Protein AF-A0A7X5FQS2-F1 (afdb_monomer)

Solvent-accessible surface area (backbone atoms only — not comparable to full-atom values): 8543 Å² total; per-residue (Å²): 135,86,78,63,63,68,59,55,51,50,51,51,49,52,53,50,52,52,52,52,50,55,52,51,53,53,51,51,53,52,53,53,53,52,49,53,50,52,53,53,50,50,54,50,50,51,44,50,51,50,37,51,54,52,45,56,50,53,73,75,34,93,59,81,86,65,52,82,66,40,58,34,30,65,39,45,39,86,88,81,70,45,71,44,81,40,65,55,80,90,34,56,66,48,25,31,20,38,90,86,56,37,64,42,93,50,78,86,79,53,88,74,68,39,28,42,49,48,28,32,39,47,88,85,40,90,36,70,92,44,99,73,50,51,67,47,65,49,63,45,77,55,78,86,82,128

Structure (mmCIF, N/CA/C/O backbone):
data_AF-A0A7X5FQS2-F1
#
_entry.id   AF-A0A7X5FQS2-F1
#
loop_
_atom_site.group_PDB
_atom_site.id
_atom_site.type_symbol
_atom_site.label_atom_id
_atom_site.label_alt_id
_atom_site.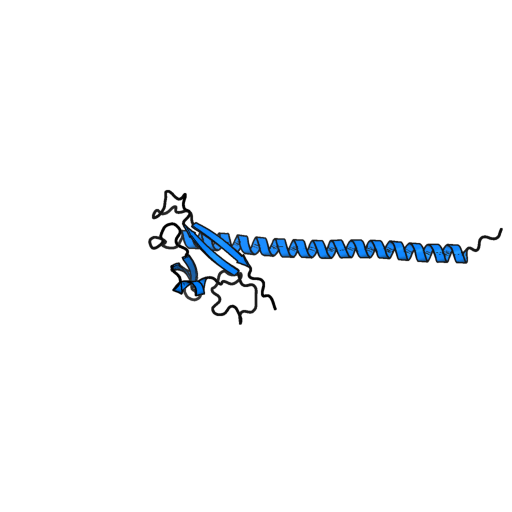label_comp_id
_atom_site.label_asym_id
_atom_site.label_entity_id
_atom_site.label_seq_id
_atom_site.pdbx_PDB_ins_code
_atom_site.Cartn_x
_atom_site.Cartn_y
_atom_site.Cartn_z
_atom_site.occupancy
_atom_site.B_iso_or_equiv
_atom_site.auth_seq_id
_atom_site.auth_comp_id
_atom_site.auth_asym_id
_atom_site.auth_atom_id
_atom_site.pdbx_PDB_model_num
ATOM 1 N N . MET A 1 1 ? 52.230 -1.856 -59.467 1.00 50.69 1 MET A N 1
ATOM 2 C CA . MET A 1 1 ? 50.942 -2.372 -58.957 1.00 50.69 1 MET A CA 1
ATOM 3 C C . MET A 1 1 ? 50.019 -1.169 -58.779 1.00 50.69 1 MET A C 1
ATOM 5 O O . MET A 1 1 ? 50.326 -0.322 -57.953 1.00 50.69 1 MET A O 1
ATOM 9 N N . ARG A 1 2 ? 49.007 -0.975 -59.640 1.00 53.44 2 ARG A N 1
ATOM 10 C CA . ARG A 1 2 ? 48.068 0.156 -59.504 1.00 53.44 2 ARG A CA 1
ATOM 11 C C . ARG A 1 2 ? 47.049 -0.212 -58.431 1.00 53.44 2 ARG A C 1
ATOM 13 O O . ARG A 1 2 ? 46.257 -1.125 -58.638 1.00 53.44 2 ARG A O 1
ATOM 20 N N . VAL A 1 3 ? 47.117 0.462 -57.291 1.00 57.59 3 VAL A N 1
ATOM 21 C CA . VAL A 1 3 ? 46.147 0.309 -56.206 1.00 57.59 3 VAL A CA 1
ATOM 22 C C . VAL A 1 3 ? 44.799 0.850 -56.694 1.00 57.59 3 VAL A C 1
ATOM 24 O O . VAL A 1 3 ? 44.721 1.972 -57.197 1.00 57.59 3 VAL A O 1
ATOM 27 N N . ASN A 1 4 ? 43.751 0.026 -56.641 1.00 61.72 4 ASN A N 1
ATOM 28 C CA . ASN A 1 4 ? 42.414 0.396 -57.102 1.00 61.72 4 ASN A CA 1
ATOM 29 C C . ASN A 1 4 ? 41.720 1.236 -56.020 1.00 61.72 4 ASN A C 1
ATOM 31 O O . ASN A 1 4 ? 40.964 0.720 -55.200 1.00 61.72 4 ASN A O 1
ATOM 35 N N . THR A 1 5 ? 41.985 2.541 -56.032 1.00 62.34 5 THR A N 1
ATOM 36 C CA . THR A 1 5 ? 41.508 3.527 -55.044 1.00 62.34 5 THR A CA 1
ATOM 37 C C . THR A 1 5 ? 39.986 3.555 -54.868 1.00 62.34 5 THR A C 1
ATOM 39 O O . THR A 1 5 ? 39.489 3.914 -53.802 1.00 62.34 5 THR A O 1
ATOM 42 N N . LYS A 1 6 ? 39.218 3.124 -55.880 1.00 63.34 6 LYS A N 1
ATOM 43 C CA . LYS A 1 6 ? 37.754 2.988 -55.787 1.00 63.34 6 LYS A CA 1
ATOM 44 C C . LYS A 1 6 ? 37.326 1.839 -54.869 1.00 63.34 6 LYS A C 1
ATOM 46 O O . LYS A 1 6 ? 36.341 1.978 -54.151 1.00 63.34 6 LYS A O 1
ATOM 51 N N . ALA A 1 7 ? 38.062 0.726 -54.877 1.00 65.94 7 ALA A N 1
ATOM 52 C CA . ALA A 1 7 ? 37.786 -0.416 -54.009 1.00 65.94 7 ALA A CA 1
ATOM 53 C C . ALA A 1 7 ? 38.140 -0.099 -52.547 1.00 65.94 7 ALA A C 1
ATOM 5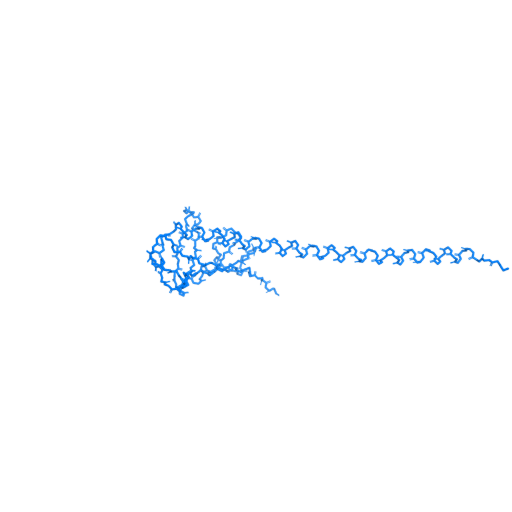5 O O . ALA A 1 7 ? 37.367 -0.417 -51.651 1.00 65.94 7 ALA A O 1
ATOM 56 N N . GLU A 1 8 ? 39.250 0.605 -52.309 1.00 65.69 8 GLU A N 1
ATOM 57 C CA . GLU A 1 8 ? 39.637 1.064 -50.966 1.00 65.69 8 GLU A CA 1
ATOM 58 C C . GLU A 1 8 ? 38.643 2.085 -50.396 1.00 65.69 8 GLU A C 1
ATOM 60 O O . GLU A 1 8 ? 38.259 1.991 -49.231 1.00 65.69 8 GLU A O 1
ATOM 65 N N . SER A 1 9 ? 38.148 3.009 -51.228 1.00 72.31 9 SER A N 1
ATOM 66 C CA . SER A 1 9 ? 37.105 3.962 -50.830 1.00 72.31 9 SER A CA 1
ATOM 67 C C . SER A 1 9 ? 35.779 3.266 -50.494 1.00 72.31 9 SER A C 1
ATOM 69 O O . SER A 1 9 ? 35.149 3.611 -49.495 1.00 72.31 9 SER A O 1
ATOM 71 N N . PHE A 1 10 ? 35.382 2.242 -51.259 1.00 72.00 10 PHE A N 1
ATOM 72 C CA . PHE A 1 10 ? 34.178 1.456 -50.977 1.00 72.00 10 PHE A CA 1
ATOM 73 C C . PHE A 1 10 ? 34.297 0.653 -49.673 1.00 72.00 10 PHE A C 1
ATOM 75 O O . PHE A 1 10 ? 33.388 0.688 -48.848 1.00 72.00 10 PHE A O 1
ATOM 82 N N . VAL A 1 11 ? 35.432 -0.016 -49.445 1.00 78.06 11 VAL A N 1
ATOM 83 C CA . VAL A 1 11 ? 35.692 -0.753 -48.196 1.00 78.06 11 VAL A CA 1
ATOM 84 C C . VAL A 1 11 ? 35.687 0.193 -46.993 1.00 78.06 11 VAL A C 1
ATOM 86 O O . VAL A 1 11 ? 35.071 -0.126 -45.979 1.00 78.06 11 VAL A O 1
ATOM 89 N N . GLY A 1 12 ? 36.287 1.382 -47.113 1.00 76.19 12 GLY A N 1
ATOM 90 C CA . GLY A 1 12 ? 36.257 2.401 -46.060 1.00 76.19 12 GLY A CA 1
ATOM 91 C C . GLY A 1 12 ? 34.841 2.871 -45.713 1.00 76.19 12 GLY A C 1
ATOM 92 O O . GLY A 1 12 ? 34.508 2.994 -44.535 1.00 76.19 12 GLY A O 1
ATOM 93 N N . ILE A 1 13 ? 33.981 3.066 -46.720 1.00 79.31 13 ILE A N 1
ATOM 94 C CA . ILE A 1 13 ? 32.570 3.428 -46.511 1.00 79.31 13 ILE A CA 1
ATOM 95 C C . ILE A 1 13 ? 31.818 2.292 -45.810 1.00 79.31 13 ILE A C 1
ATOM 97 O O . ILE A 1 13 ? 31.121 2.543 -44.829 1.00 79.31 13 ILE A O 1
ATOM 101 N N . VAL A 1 14 ? 31.981 1.046 -46.266 1.00 78.88 14 VAL A N 1
ATOM 102 C CA . VAL A 1 14 ? 31.311 -0.118 -45.665 1.00 78.88 14 VAL A CA 1
ATOM 103 C C . VAL A 1 14 ? 31.723 -0.276 -44.202 1.00 78.88 14 VAL A C 1
ATOM 105 O O . VAL A 1 14 ? 30.860 -0.353 -43.331 1.00 78.88 14 VAL A O 1
ATOM 108 N N . VAL A 1 15 ? 33.024 -0.244 -43.905 1.00 82.19 15 VAL A N 1
ATOM 109 C CA . VAL A 1 15 ? 33.534 -0.347 -42.529 1.00 82.19 15 VAL A CA 1
ATOM 110 C C . VAL A 1 15 ? 33.024 0.807 -41.660 1.00 82.19 15 VAL A C 1
ATOM 112 O O . VAL A 1 15 ? 32.591 0.573 -40.533 1.00 82.19 15 VAL A O 1
ATOM 115 N N . GLY A 1 16 ? 32.995 2.035 -42.187 1.00 80.12 16 GLY A N 1
ATOM 116 C CA . GLY A 1 16 ? 32.448 3.195 -41.479 1.00 80.12 16 GLY A CA 1
ATOM 117 C C . GLY A 1 16 ? 30.968 3.035 -41.118 1.00 80.12 16 GLY A C 1
ATOM 118 O O . GLY A 1 16 ? 30.588 3.275 -39.973 1.00 80.12 16 GLY A O 1
ATOM 119 N N . VAL A 1 17 ? 30.142 2.564 -42.058 1.00 83.62 17 VAL A N 1
ATOM 120 C CA . VAL A 1 17 ? 28.711 2.293 -41.826 1.00 83.62 17 VAL A CA 1
ATOM 121 C C . VAL A 1 17 ? 28.514 1.169 -40.804 1.00 83.62 17 VAL A C 1
ATOM 123 O O . VAL A 1 17 ? 27.645 1.277 -39.934 1.00 83.62 17 VAL A O 1
ATOM 126 N N . PHE A 1 18 ? 29.341 0.121 -40.848 1.00 82.19 18 PHE A N 1
ATOM 127 C CA . PHE A 1 18 ? 29.313 -0.954 -39.853 1.00 82.19 18 PHE A CA 1
ATOM 128 C C . PHE A 1 18 ? 29.621 -0.436 -38.444 1.00 82.19 18 PHE A C 1
ATOM 130 O O . PHE A 1 18 ? 28.863 -0.716 -37.517 1.00 82.19 18 PHE A O 1
ATOM 137 N N . ILE A 1 19 ? 30.677 0.365 -38.279 1.00 84.94 19 ILE A N 1
ATOM 138 C CA . ILE A 1 19 ? 31.044 0.951 -36.980 1.00 84.94 19 ILE A CA 1
ATOM 139 C C . ILE A 1 19 ? 29.917 1.848 -36.454 1.00 84.94 19 ILE A C 1
ATOM 141 O O . ILE A 1 19 ? 29.495 1.694 -35.309 1.00 84.94 19 ILE A O 1
ATOM 145 N N . LEU A 1 20 ? 29.375 2.733 -37.297 1.00 82.88 20 LEU A N 1
ATOM 146 C CA . LEU A 1 20 ? 28.228 3.583 -36.953 1.00 82.88 20 LEU A CA 1
ATOM 147 C C . LEU A 1 20 ? 27.014 2.768 -36.488 1.00 82.88 20 LEU A C 1
ATOM 149 O O . LEU A 1 20 ? 26.360 3.144 -35.516 1.00 82.88 20 LEU A O 1
ATOM 153 N N . SER A 1 21 ? 26.742 1.630 -37.127 1.00 83.12 21 SER A N 1
ATOM 154 C CA . SER A 1 21 ? 25.626 0.754 -36.751 1.00 83.12 21 SER A CA 1
ATOM 155 C C . SER A 1 21 ? 25.811 0.156 -35.351 1.00 83.12 21 SER A C 1
ATOM 157 O O . SER A 1 21 ? 24.871 0.148 -34.558 1.00 83.12 21 SER A O 1
ATOM 159 N N . PHE A 1 22 ? 27.025 -0.283 -35.002 1.00 81.62 22 PHE A N 1
ATOM 160 C CA . PHE A 1 22 ? 27.325 -0.785 -33.655 1.00 81.62 22 PHE A CA 1
ATOM 161 C C . PHE A 1 22 ? 27.214 0.303 -32.586 1.00 81.62 22 PHE A C 1
ATOM 163 O O . PHE A 1 22 ? 26.678 0.050 -31.506 1.00 81.62 22 PHE A O 1
ATOM 170 N N . VAL A 1 23 ? 27.671 1.520 -32.892 1.00 85.69 23 VAL A N 1
ATOM 171 C CA . VAL A 1 23 ? 27.539 2.666 -31.982 1.00 85.69 23 VAL A CA 1
ATOM 172 C C . VAL A 1 23 ? 26.063 2.982 -31.729 1.00 85.69 23 VAL A C 1
ATOM 174 O O . VAL A 1 23 ? 25.662 3.137 -30.577 1.00 85.69 23 VAL A O 1
ATOM 177 N N . MET A 1 24 ? 25.233 2.997 -32.777 1.00 82.06 24 MET A N 1
ATOM 178 C CA . MET A 1 24 ? 23.790 3.225 -32.646 1.00 82.06 24 MET A CA 1
ATOM 179 C C . MET A 1 24 ? 23.100 2.142 -31.809 1.00 82.06 24 MET A C 1
ATOM 181 O O . MET A 1 24 ? 22.303 2.474 -30.934 1.00 82.06 24 MET A O 1
ATOM 185 N N . LEU A 1 25 ? 23.441 0.862 -32.005 1.00 86.00 25 LEU A N 1
ATOM 186 C CA . LEU A 1 25 ? 22.919 -0.232 -31.174 1.00 86.00 25 LEU A CA 1
ATOM 187 C C . LEU A 1 25 ? 23.308 -0.075 -29.697 1.00 86.00 25 LEU A C 1
ATOM 189 O O . LEU A 1 25 ? 22.478 -0.288 -28.814 1.00 86.00 25 LEU A O 1
ATOM 193 N N . GLY A 1 26 ? 24.548 0.340 -29.422 1.00 79.88 26 GLY A N 1
ATOM 194 C CA . GLY A 1 26 ? 25.008 0.627 -28.063 1.00 79.88 26 GLY A CA 1
ATOM 195 C C . GLY A 1 26 ? 24.203 1.744 -27.396 1.00 79.88 26 GLY A C 1
ATOM 196 O O . GLY A 1 26 ? 23.744 1.579 -26.266 1.00 79.88 26 GLY A O 1
ATOM 197 N N . ILE A 1 27 ? 23.970 2.849 -28.111 1.00 83.25 27 ILE A N 1
ATOM 198 C CA . ILE A 1 27 ? 23.176 3.983 -27.615 1.00 83.25 27 ILE A CA 1
ATOM 199 C C . ILE A 1 27 ? 21.729 3.558 -27.334 1.00 83.25 27 ILE A C 1
ATOM 201 O O . ILE A 1 27 ? 21.200 3.877 -26.271 1.00 83.25 27 ILE A O 1
ATOM 205 N N . ILE A 1 28 ? 21.101 2.804 -28.243 1.00 82.06 28 ILE A N 1
ATOM 206 C CA . ILE A 1 28 ? 19.721 2.320 -28.072 1.00 82.06 28 ILE A CA 1
ATOM 207 C C . ILE A 1 28 ? 19.594 1.467 -26.804 1.00 82.06 28 ILE A C 1
ATOM 209 O O . ILE A 1 28 ? 18.689 1.694 -26.002 1.00 82.06 28 ILE A O 1
ATOM 213 N N . ASN A 1 29 ? 20.523 0.538 -26.575 1.00 77.62 29 ASN A N 1
ATOM 214 C CA . ASN A 1 29 ? 20.496 -0.314 -25.385 1.00 77.62 29 ASN A CA 1
ATOM 215 C C . ASN A 1 29 ? 20.650 0.488 -24.084 1.00 77.62 29 ASN A C 1
ATOM 217 O O . ASN A 1 29 ? 19.958 0.207 -23.106 1.00 77.62 29 ASN A O 1
ATOM 221 N N . ILE A 1 30 ? 21.517 1.509 -24.073 1.00 78.12 30 ILE A N 1
ATOM 222 C CA . ILE A 1 30 ? 21.677 2.408 -22.920 1.00 78.12 30 ILE A CA 1
ATOM 223 C C . ILE A 1 30 ? 20.380 3.181 -22.652 1.00 78.12 30 ILE A C 1
ATOM 225 O O . ILE A 1 30 ? 19.963 3.291 -21.499 1.00 78.12 30 ILE A O 1
ATOM 229 N N . LEU A 1 31 ? 19.719 3.689 -23.696 1.00 72.88 31 LEU A N 1
ATOM 230 C CA . LEU A 1 31 ? 18.466 4.439 -23.562 1.00 72.88 31 LEU A CA 1
ATOM 231 C C . LEU A 1 31 ? 17.323 3.573 -23.018 1.00 72.88 31 LEU A C 1
ATOM 233 O O . LEU A 1 31 ? 16.597 4.017 -22.127 1.00 72.88 31 LEU A O 1
ATOM 237 N N . ILE A 1 32 ? 17.186 2.335 -23.504 1.00 75.31 32 ILE A N 1
ATOM 238 C CA . ILE A 1 32 ? 16.182 1.382 -23.000 1.00 75.31 32 ILE A CA 1
ATOM 239 C C . ILE A 1 32 ? 16.440 1.091 -21.521 1.00 75.31 32 ILE A C 1
ATOM 241 O O . ILE A 1 32 ? 15.554 1.279 -20.691 1.00 75.31 32 ILE A O 1
ATOM 245 N N . PHE A 1 33 ? 17.676 0.725 -21.172 1.00 74.75 33 PHE A N 1
ATOM 246 C CA . PHE A 1 33 ? 18.044 0.435 -19.788 1.00 74.75 33 PHE A CA 1
ATOM 247 C C . PHE A 1 33 ? 17.824 1.637 -18.857 1.00 74.75 33 PHE A C 1
ATOM 249 O O . PHE A 1 33 ? 17.312 1.485 -17.748 1.00 74.75 33 PHE A O 1
ATOM 256 N N . SER A 1 34 ? 18.164 2.846 -19.313 1.00 74.88 34 SER A N 1
ATOM 257 C CA . SER A 1 34 ? 17.915 4.076 -18.561 1.00 74.88 34 SER A CA 1
ATOM 258 C C . SER A 1 34 ? 16.424 4.300 -18.322 1.00 74.88 34 SER A C 1
ATOM 260 O O . SER A 1 34 ? 16.036 4.684 -17.222 1.00 74.88 34 SER A O 1
ATOM 262 N N . THR A 1 35 ? 15.588 4.047 -19.329 1.00 75.88 35 THR A N 1
ATOM 263 C CA . THR A 1 35 ? 14.133 4.205 -19.219 1.00 75.88 35 THR A CA 1
ATOM 264 C C . THR A 1 35 ? 13.561 3.217 -18.202 1.00 75.88 35 THR A C 1
ATOM 266 O O . THR A 1 35 ? 12.825 3.626 -17.305 1.00 75.88 35 THR A O 1
ATOM 269 N N . ASP A 1 36 ? 13.976 1.948 -18.260 1.00 78.44 36 ASP A N 1
ATOM 270 C CA . ASP A 1 36 ? 13.563 0.917 -17.300 1.00 78.44 36 ASP A CA 1
ATOM 271 C C . ASP A 1 36 ? 13.959 1.270 -15.861 1.00 78.44 36 ASP A C 1
ATOM 273 O O . ASP A 1 36 ? 13.181 1.068 -14.924 1.00 78.44 36 ASP A O 1
ATOM 277 N N . LEU A 1 37 ? 15.165 1.816 -15.668 1.00 76.62 37 LEU A N 1
ATOM 278 C CA . LEU A 1 37 ? 15.615 2.290 -14.361 1.00 76.62 37 LEU A CA 1
ATOM 279 C C . LEU A 1 37 ? 14.773 3.462 -13.860 1.00 76.62 37 LEU A C 1
ATOM 281 O O . LEU A 1 37 ? 14.374 3.458 -12.696 1.00 76.62 37 LEU A O 1
ATOM 285 N N . THR A 1 38 ? 14.475 4.442 -14.716 1.00 79.81 38 THR A N 1
ATOM 286 C CA . THR A 1 38 ? 13.627 5.583 -14.350 1.00 79.81 38 THR A CA 1
ATOM 287 C C . THR A 1 38 ? 12.223 5.131 -13.958 1.00 79.81 38 THR A C 1
ATOM 289 O O . THR A 1 38 ? 11.704 5.587 -12.939 1.00 79.81 38 THR A O 1
ATOM 292 N N . VAL A 1 39 ? 11.621 4.203 -14.708 1.00 80.81 39 VAL A N 1
ATOM 293 C CA . VAL A 1 39 ? 10.293 3.654 -14.391 1.00 80.81 39 VAL A CA 1
ATOM 294 C C . VAL A 1 39 ? 10.315 2.928 -13.045 1.00 80.81 39 VAL A C 1
ATOM 296 O O . VAL A 1 39 ? 9.523 3.260 -12.164 1.00 80.81 39 VAL A O 1
ATOM 299 N N . LYS A 1 40 ? 11.271 2.014 -12.828 1.00 79.94 40 LYS A N 1
ATOM 300 C CA . LYS A 1 40 ? 11.414 1.291 -11.549 1.00 79.94 40 LYS A CA 1
ATOM 301 C C . LYS A 1 40 ? 11.659 2.230 -10.370 1.00 79.94 40 LYS A C 1
ATOM 303 O O . LYS A 1 40 ? 11.110 2.020 -9.290 1.00 79.94 40 LYS A O 1
ATOM 308 N N . TYR A 1 41 ? 12.483 3.257 -10.561 1.00 79.31 41 TYR A N 1
ATOM 309 C CA . TYR A 1 41 ? 12.753 4.266 -9.542 1.00 79.31 41 TYR A CA 1
ATOM 310 C C . TYR A 1 41 ? 11.485 5.046 -9.176 1.00 79.31 41 TYR A C 1
ATOM 312 O O . TYR A 1 41 ? 11.170 5.183 -7.993 1.00 79.31 41 TYR A O 1
ATOM 320 N N . ASN A 1 42 ? 10.722 5.494 -10.175 1.00 83.06 42 ASN A N 1
ATOM 321 C CA . ASN A 1 42 ? 9.464 6.203 -9.953 1.00 83.06 42 ASN A CA 1
ATOM 322 C C . ASN A 1 42 ? 8.423 5.323 -9.250 1.00 83.06 42 ASN A C 1
ATOM 324 O O . ASN A 1 42 ? 7.795 5.783 -8.297 1.00 83.06 42 ASN A O 1
ATOM 328 N N . ASP A 1 43 ? 8.275 4.060 -9.654 1.00 83.69 43 ASP A N 1
ATOM 329 C CA . ASP A 1 43 ? 7.348 3.114 -9.019 1.00 83.69 43 ASP A CA 1
ATOM 330 C C . ASP A 1 43 ? 7.714 2.834 -7.553 1.00 83.69 43 ASP A C 1
ATOM 332 O O . ASP A 1 43 ? 6.845 2.827 -6.670 1.00 83.69 43 ASP A O 1
ATOM 336 N N . ASN A 1 44 ? 9.008 2.663 -7.268 1.00 84.38 44 ASN A N 1
ATOM 337 C CA . ASN A 1 44 ? 9.495 2.495 -5.902 1.00 84.38 44 ASN A CA 1
ATOM 338 C C . ASN A 1 44 ? 9.232 3.746 -5.060 1.00 84.38 44 ASN A C 1
ATOM 340 O O . ASN A 1 44 ? 8.695 3.631 -3.958 1.00 84.38 44 ASN A O 1
ATOM 344 N N . ASN A 1 45 ? 9.545 4.935 -5.578 1.00 86.25 45 ASN A N 1
ATOM 345 C CA . ASN A 1 45 ? 9.298 6.187 -4.866 1.00 86.25 45 ASN A CA 1
ATOM 346 C C . ASN A 1 45 ? 7.813 6.400 -4.577 1.00 86.25 45 ASN A C 1
ATOM 348 O O . ASN A 1 45 ? 7.463 6.727 -3.446 1.00 86.25 45 ASN A O 1
ATOM 352 N N . ARG A 1 46 ? 6.934 6.155 -5.555 1.00 86.12 46 ARG A N 1
ATOM 353 C CA . ARG A 1 46 ? 5.476 6.227 -5.363 1.00 86.12 46 ARG A CA 1
ATOM 354 C C . ARG A 1 46 ? 5.018 5.309 -4.232 1.00 86.12 46 ARG A C 1
ATOM 356 O O . ARG A 1 46 ? 4.314 5.747 -3.327 1.00 86.12 46 ARG A O 1
ATOM 363 N N . THR A 1 47 ? 5.481 4.060 -4.238 1.00 88.25 47 THR A N 1
ATOM 364 C CA . THR A 1 47 ? 5.144 3.078 -3.197 1.00 88.25 47 THR A CA 1
ATOM 365 C C . THR A 1 47 ? 5.636 3.519 -1.813 1.00 88.25 47 THR A C 1
ATOM 367 O O . THR A 1 47 ? 4.907 3.385 -0.830 1.00 88.25 47 THR A O 1
ATOM 370 N N . GLN A 1 48 ? 6.848 4.076 -1.718 1.00 86.69 48 GLN A N 1
ATOM 371 C CA . GLN A 1 48 ? 7.398 4.575 -0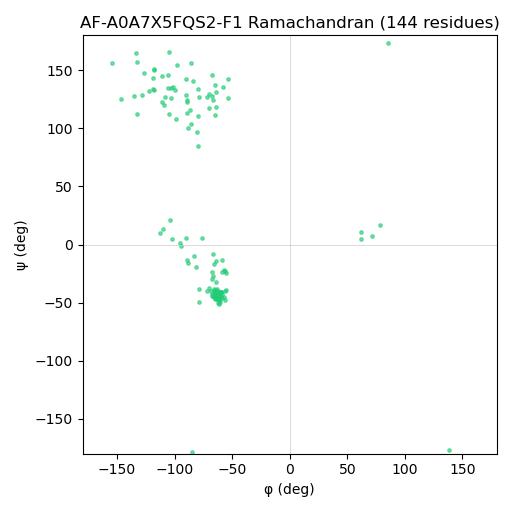.451 1.00 86.69 48 GLN A CA 1
ATOM 372 C C . GLN A 1 48 ? 6.641 5.801 0.071 1.00 86.69 48 GLN A C 1
ATOM 374 O O . GLN A 1 48 ? 6.319 5.855 1.257 1.00 86.69 48 GLN A O 1
ATOM 379 N N . VAL A 1 49 ? 6.298 6.750 -0.804 1.00 87.44 49 VAL A N 1
ATOM 380 C CA . VAL A 1 49 ? 5.506 7.935 -0.440 1.00 87.44 49 VAL A CA 1
ATOM 381 C C . VAL A 1 49 ? 4.125 7.526 0.067 1.00 87.44 49 VAL A C 1
ATOM 383 O O . VAL A 1 49 ? 3.707 7.983 1.129 1.00 87.44 49 VAL A O 1
ATOM 386 N N . LEU A 1 50 ? 3.440 6.613 -0.631 1.00 87.94 50 LEU A N 1
ATOM 387 C CA . LEU A 1 50 ? 2.157 6.066 -0.176 1.00 87.94 50 LEU A CA 1
ATOM 388 C C . LEU A 1 50 ? 2.284 5.427 1.207 1.00 87.94 50 LEU A C 1
ATOM 390 O O . LEU A 1 50 ? 1.475 5.694 2.094 1.00 87.94 50 LEU A O 1
ATOM 394 N N . LYS A 1 51 ? 3.334 4.626 1.410 1.00 88.19 51 LYS A N 1
ATOM 395 C CA . LYS A 1 51 ? 3.588 3.941 2.679 1.00 88.19 51 LYS A CA 1
ATOM 396 C C . LYS A 1 51 ? 3.782 4.936 3.819 1.00 88.19 51 LYS A C 1
ATOM 398 O O . LYS A 1 51 ? 3.226 4.740 4.898 1.00 88.19 51 LYS A O 1
ATOM 403 N N . GLN A 1 52 ? 4.543 6.001 3.580 1.00 85.12 52 GLN A N 1
ATOM 404 C CA . GLN A 1 52 ? 4.782 7.046 4.568 1.00 85.12 52 GLN A CA 1
ATOM 405 C C . GLN A 1 52 ? 3.509 7.843 4.873 1.00 85.12 52 GLN A C 1
ATOM 407 O O . GLN A 1 52 ? 3.197 8.059 6.041 1.00 85.12 52 GLN A O 1
ATOM 412 N N . ASN A 1 53 ? 2.740 8.221 3.849 1.00 85.50 53 ASN A N 1
ATOM 413 C CA . ASN A 1 53 ? 1.488 8.960 4.019 1.00 85.50 53 ASN A CA 1
ATOM 414 C C . ASN A 1 53 ? 0.462 8.166 4.827 1.00 85.50 53 ASN A C 1
ATOM 416 O O . ASN A 1 53 ? -0.131 8.704 5.757 1.00 85.50 53 ASN A O 1
ATOM 420 N N . ILE A 1 54 ? 0.292 6.883 4.511 1.00 86.06 54 ILE A N 1
ATOM 421 C CA . ILE A 1 54 ? -0.627 6.002 5.230 1.00 86.06 54 ILE A CA 1
ATOM 422 C C . ILE A 1 54 ? -0.150 5.772 6.666 1.00 86.06 54 ILE A C 1
ATOM 424 O O . ILE A 1 54 ? -0.944 5.887 7.593 1.00 86.06 54 ILE A O 1
ATOM 428 N N . SER A 1 55 ? 1.144 5.523 6.886 1.00 83.56 55 SER A N 1
ATOM 429 C CA . SER A 1 55 ? 1.685 5.386 8.246 1.00 83.56 55 SER A CA 1
ATOM 430 C C . SER A 1 55 ? 1.453 6.654 9.080 1.00 83.56 55 SER A C 1
ATOM 432 O O . SER A 1 55 ? 1.020 6.564 10.227 1.00 83.56 55 SER A O 1
ATOM 434 N N . ASN A 1 56 ? 1.656 7.836 8.493 1.00 81.81 56 ASN A N 1
ATOM 435 C CA . ASN A 1 56 ? 1.373 9.111 9.151 1.00 81.81 56 ASN A CA 1
ATOM 436 C C . ASN A 1 56 ? -0.125 9.310 9.419 1.00 81.81 56 ASN A C 1
ATOM 438 O O . ASN A 1 56 ? -0.486 9.835 10.467 1.00 81.81 56 ASN A O 1
ATOM 442 N N . ALA A 1 57 ? -0.997 8.899 8.498 1.00 81.50 57 ALA A N 1
ATOM 443 C CA . ALA A 1 57 ? -2.441 8.977 8.684 1.00 81.50 57 ALA A CA 1
ATOM 444 C C . ALA A 1 57 ? -2.904 8.119 9.869 1.00 81.50 57 ALA A C 1
ATOM 446 O O . ALA A 1 57 ? -3.631 8.609 10.731 1.00 81.50 57 ALA A O 1
ATOM 447 N N . VAL A 1 58 ? -2.418 6.878 9.963 1.00 83.19 58 VAL A N 1
ATOM 448 C CA . VAL A 1 58 ? -2.785 5.970 11.061 1.00 83.19 58 VAL A CA 1
ATOM 449 C C . VAL A 1 58 ? -2.327 6.502 12.412 1.00 83.19 58 VAL A C 1
ATOM 451 O O . VAL A 1 58 ? -3.083 6.412 13.368 1.00 83.19 58 VAL A O 1
ATOM 454 N N . LYS A 1 59 ? -1.144 7.123 12.499 1.00 78.06 59 LYS A N 1
ATOM 455 C CA . LYS A 1 59 ? -0.670 7.752 13.747 1.00 78.06 59 LYS A CA 1
ATOM 456 C C . LYS A 1 59 ? -1.591 8.853 14.279 1.00 78.06 59 LYS A C 1
ATOM 458 O O . LYS A 1 59 ? -1.535 9.161 15.459 1.00 78.06 59 LYS A O 1
ATOM 463 N N . ASN A 1 60 ? -2.396 9.462 13.410 1.00 77.19 60 ASN A N 1
ATOM 464 C CA . ASN A 1 60 ? -3.353 10.505 13.778 1.00 77.19 60 ASN A CA 1
ATOM 465 C C . ASN A 1 60 ? -4.794 9.980 13.868 1.00 77.19 60 ASN A C 1
ATOM 467 O O . ASN A 1 60 ? -5.721 10.769 14.027 1.00 77.19 60 ASN A O 1
ATOM 471 N N . THR A 1 61 ? -4.994 8.672 13.706 1.00 78.44 61 THR A N 1
ATOM 472 C CA . THR A 1 61 ? -6.306 8.028 13.780 1.00 78.44 61 THR A CA 1
ATOM 473 C C . THR A 1 61 ? -6.403 7.262 15.092 1.00 78.44 61 THR A C 1
ATOM 475 O O . THR A 1 61 ? -5.408 6.718 15.564 1.00 78.44 61 THR A O 1
ATOM 478 N N . ASP A 1 62 ? -7.595 7.200 15.680 1.00 75.62 62 ASP A N 1
ATOM 479 C CA . ASP A 1 62 ? -7.824 6.363 16.855 1.00 75.62 62 ASP A CA 1
ATOM 480 C C . ASP A 1 62 ? -7.629 4.883 16.497 1.00 75.62 62 ASP A C 1
ATOM 482 O O . ASP A 1 62 ? -8.317 4.324 15.640 1.00 75.62 62 ASP A O 1
ATOM 486 N N . THR A 1 63 ? -6.657 4.257 17.150 1.00 77.25 63 THR A N 1
ATOM 487 C CA . THR A 1 63 ? -6.264 2.862 16.950 1.00 77.25 63 THR A CA 1
ATOM 488 C C . THR A 1 63 ? -6.563 1.983 18.155 1.00 77.25 63 THR A C 1
ATOM 490 O O . THR A 1 63 ? -6.130 0.834 18.187 1.00 77.25 63 THR A O 1
ATOM 493 N N . SER A 1 64 ? -7.300 2.494 19.144 1.00 76.06 64 SER A N 1
ATOM 494 C CA . SER A 1 64 ? -7.664 1.766 20.369 1.00 76.06 64 SER A CA 1
ATOM 495 C C . SER A 1 64 ? -8.407 0.450 20.108 1.00 76.06 64 SER A C 1
ATOM 497 O O . SER A 1 64 ? -8.415 -0.444 20.951 1.00 76.06 64 SER A O 1
ATOM 499 N N . LEU A 1 65 ? -9.021 0.325 18.929 1.00 77.44 65 LEU A N 1
ATOM 500 C CA . LEU A 1 65 ? -9.762 -0.854 18.490 1.00 77.44 65 LEU A CA 1
ATOM 501 C C . LEU A 1 65 ? -8.877 -1.965 17.898 1.00 77.44 65 LEU A C 1
ATOM 503 O O . LEU A 1 65 ? -9.397 -3.047 17.638 1.00 77.44 65 LEU A O 1
ATOM 507 N N . LEU A 1 66 ? -7.586 -1.711 17.653 1.00 81.62 66 LEU A N 1
ATOM 508 C CA . LEU A 1 66 ? -6.680 -2.669 17.016 1.00 81.62 66 LEU A CA 1
ATOM 509 C C . LEU A 1 66 ? -6.096 -3.664 18.016 1.00 81.62 66 LEU A C 1
ATOM 511 O O . LEU A 1 66 ? -5.698 -3.297 19.120 1.00 81.62 66 LEU A O 1
ATOM 515 N N . GLN A 1 67 ? -5.976 -4.920 17.590 1.00 78.75 67 GLN A N 1
ATOM 516 C CA . GLN A 1 67 ? -5.262 -5.969 18.313 1.00 78.75 67 GLN A CA 1
ATOM 517 C C . GLN A 1 67 ? -3.837 -6.172 17.778 1.00 78.75 67 GLN A C 1
ATOM 519 O O . GLN A 1 67 ? -3.531 -5.897 16.615 1.00 78.75 67 GLN A O 1
ATOM 524 N N . GLU A 1 68 ? -2.941 -6.686 18.623 1.00 76.88 68 GLU A N 1
ATOM 525 C CA . GLU A 1 68 ? -1.592 -7.055 18.192 1.00 76.88 68 GLU A CA 1
ATOM 526 C C . GLU A 1 68 ? -1.674 -8.084 17.048 1.00 76.88 68 GLU A C 1
ATOM 528 O O . GLU A 1 68 ? -2.459 -9.034 17.110 1.00 76.88 68 GLU A O 1
ATOM 533 N N . LYS A 1 69 ? -0.870 -7.899 15.990 1.00 78.50 69 LYS A N 1
ATOM 534 C CA . LYS A 1 69 ? -0.890 -8.706 14.748 1.00 78.50 69 LYS A CA 1
ATOM 535 C C . LYS A 1 69 ? -2.196 -8.654 13.952 1.00 78.50 69 LYS A C 1
ATOM 537 O O . LYS A 1 69 ? -2.305 -9.357 12.943 1.00 78.50 69 LYS A O 1
ATOM 542 N N . GLU A 1 70 ? -3.172 -7.846 14.355 1.00 84.06 70 GLU A N 1
ATOM 543 C CA . GLU A 1 70 ? -4.394 -7.695 13.583 1.00 84.06 70 GLU A CA 1
ATOM 544 C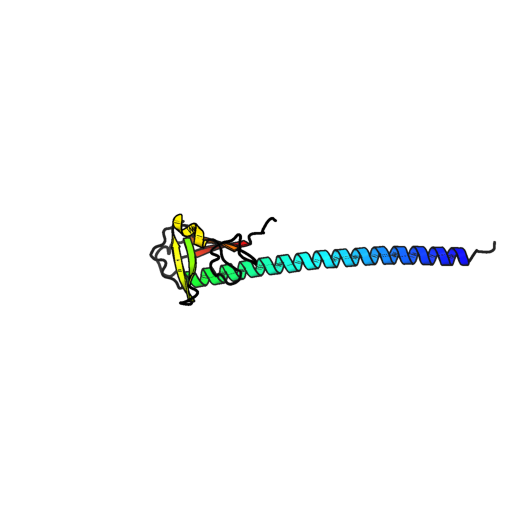 C . GLU A 1 70 ? -4.087 -6.992 12.266 1.00 84.06 70 GLU A C 1
ATOM 546 O O . GLU A 1 70 ? -3.459 -5.931 12.221 1.00 84.06 70 GLU A O 1
ATOM 551 N N . VAL A 1 71 ? -4.529 -7.614 11.175 1.00 87.94 71 VAL A N 1
ATOM 552 C CA . VAL A 1 71 ? -4.484 -6.983 9.865 1.00 87.94 71 VAL A CA 1
ATOM 553 C C . VAL A 1 71 ? -5.644 -6.010 9.762 1.00 87.94 71 VAL A C 1
ATOM 555 O O . VAL A 1 71 ? -6.806 -6.386 9.933 1.00 87.94 71 VAL A O 1
ATOM 558 N N . PHE A 1 72 ? -5.320 -4.774 9.411 1.00 89.81 72 PHE A N 1
ATOM 559 C CA . PHE A 1 72 ? -6.301 -3.728 9.190 1.00 89.81 72 PHE A CA 1
ATOM 560 C C . PHE A 1 72 ? -6.028 -2.961 7.898 1.00 89.81 72 PHE A C 1
ATOM 562 O O . PHE A 1 72 ? -4.956 -3.046 7.282 1.00 89.81 72 PHE A O 1
ATOM 569 N N . TYR A 1 73 ? -7.042 -2.213 7.483 1.00 90.06 73 TYR A N 1
ATOM 570 C CA . TYR A 1 73 ? -7.052 -1.420 6.266 1.00 90.06 73 TYR A CA 1
ATOM 571 C C . TYR A 1 73 ? -7.428 0.014 6.592 1.00 90.06 73 TYR A C 1
ATOM 573 O O . TYR A 1 73 ? -8.209 0.277 7.505 1.00 90.06 73 TYR A O 1
ATOM 581 N N . VAL A 1 74 ? -6.866 0.937 5.821 1.00 87.38 74 VAL A N 1
ATOM 582 C CA . VAL A 1 74 ? -7.104 2.366 5.982 1.00 87.38 74 VAL A CA 1
ATOM 583 C C . VAL A 1 74 ? -7.908 2.850 4.795 1.00 87.38 74 VAL A C 1
ATOM 585 O O . VAL A 1 74 ? -7.495 2.710 3.646 1.00 87.38 74 VAL A O 1
ATOM 588 N N . TYR A 1 75 ? -9.058 3.433 5.070 1.00 86.00 75 TYR A N 1
ATOM 589 C CA . TYR A 1 75 ? -9.915 4.030 4.065 1.00 86.00 75 TYR A CA 1
ATOM 590 C C . TYR A 1 75 ? -9.854 5.543 4.208 1.00 86.00 75 TYR A C 1
ATOM 592 O O . TYR A 1 75 ? -10.088 6.083 5.285 1.00 86.00 75 TYR A O 1
ATOM 600 N N . LYS A 1 76 ? -9.553 6.236 3.110 1.00 83.38 76 LYS A N 1
ATOM 601 C CA . LYS A 1 76 ? -9.685 7.686 3.051 1.00 83.38 76 LYS A CA 1
ATOM 602 C C . LYS A 1 76 ? -11.088 8.036 2.590 1.00 83.38 76 LYS A C 1
ATOM 604 O O . LYS A 1 76 ? -11.443 7.807 1.431 1.00 83.38 76 LYS A O 1
ATOM 609 N N . ASN A 1 77 ? -11.866 8.637 3.474 1.00 77.94 77 ASN A N 1
ATOM 610 C CA . ASN A 1 77 ? -13.184 9.124 3.131 1.00 77.94 77 ASN A CA 1
ATOM 611 C C . ASN A 1 77 ? -13.057 10.341 2.208 1.00 77.94 77 ASN A C 1
ATOM 613 O O . ASN A 1 77 ? -12.497 11.377 2.566 1.00 77.94 77 ASN A O 1
ATOM 617 N N . ILE A 1 78 ? -13.562 10.225 0.980 1.00 79.44 78 ILE A N 1
ATOM 618 C CA . ILE A 1 78 ? -13.411 11.283 -0.028 1.00 79.44 78 ILE A CA 1
ATOM 619 C C . ILE A 1 78 ? -14.205 12.537 0.362 1.00 79.44 78 ILE A C 1
ATOM 621 O O . ILE A 1 78 ? -13.778 13.643 0.014 1.00 79.44 78 ILE A O 1
ATOM 625 N N . ALA A 1 79 ? -15.316 12.377 1.089 1.00 81.88 79 ALA A N 1
ATOM 626 C CA . ALA A 1 79 ? -16.184 13.473 1.501 1.00 81.88 79 ALA A CA 1
ATOM 627 C C . ALA A 1 79 ? -15.612 14.239 2.701 1.00 81.88 79 ALA A C 1
ATOM 629 O O . ALA A 1 79 ? -15.514 15.462 2.642 1.00 81.88 79 ALA A O 1
ATOM 630 N N . THR A 1 80 ? -15.197 13.536 3.759 1.00 81.62 80 THR A N 1
ATOM 631 C CA . THR A 1 80 ? -14.686 14.171 4.991 1.00 81.62 80 THR A CA 1
ATOM 632 C C . THR A 1 80 ? -13.183 14.439 4.955 1.00 81.62 80 THR A C 1
ATOM 634 O O . THR A 1 80 ? -12.687 15.243 5.735 1.00 81.62 80 THR A O 1
ATOM 637 N N . LYS A 1 81 ? -12.450 13.806 4.028 1.00 78.00 81 LYS A N 1
ATOM 638 C CA . LYS A 1 81 ? -10.975 13.778 3.962 1.00 78.00 81 LYS A CA 1
ATOM 639 C C . LYS A 1 81 ? -10.305 13.136 5.178 1.00 78.00 81 LYS A C 1
ATOM 641 O O . LYS A 1 81 ? -9.081 13.197 5.285 1.00 78.00 81 LYS A O 1
ATOM 646 N N . GLU A 1 82 ? -11.082 12.486 6.035 1.00 81.81 82 GLU A N 1
ATOM 647 C CA . GLU A 1 82 ? -10.589 11.757 7.196 1.00 81.81 82 GLU A CA 1
ATOM 648 C C . GLU A 1 82 ? -10.187 10.331 6.816 1.00 81.81 82 GLU A C 1
ATOM 650 O O . GLU A 1 82 ? -10.638 9.773 5.808 1.00 81.81 82 GLU A O 1
ATOM 655 N N . TYR A 1 83 ? -9.301 9.761 7.627 1.00 83.81 83 TYR A N 1
ATOM 656 C CA . TYR A 1 83 ? -8.901 8.369 7.523 1.00 83.81 83 TYR A CA 1
ATOM 657 C C . TYR A 1 83 ? -9.662 7.548 8.554 1.00 83.81 83 TYR A C 1
ATOM 659 O O . TYR A 1 83 ? -9.739 7.909 9.724 1.00 83.81 83 TYR A O 1
ATOM 667 N N . GLU A 1 84 ? -10.210 6.433 8.100 1.00 86.31 84 GLU A N 1
ATOM 668 C CA . GLU A 1 84 ? -10.965 5.488 8.908 1.00 86.31 84 GLU A CA 1
ATOM 669 C C . GLU A 1 84 ? -10.255 4.129 8.874 1.00 86.31 84 GLU A C 1
ATOM 671 O O . GLU A 1 84 ? -9.696 3.727 7.845 1.00 86.31 84 GLU A O 1
ATOM 676 N N . ILE A 1 85 ? -10.269 3.418 10.002 1.00 87.00 85 ILE A N 1
ATOM 677 C CA . ILE A 1 85 ? -9.635 2.106 10.155 1.00 87.00 85 ILE A CA 1
ATOM 678 C C . ILE A 1 85 ? -10.697 1.012 10.114 1.00 87.00 85 ILE A C 1
ATOM 680 O O . ILE A 1 85 ? -11.733 1.092 10.769 1.00 87.00 85 ILE A O 1
ATOM 684 N N . PHE A 1 86 ? -10.404 -0.037 9.353 1.00 86.75 86 PHE A N 1
ATOM 685 C CA . PHE A 1 86 ? -11.292 -1.166 9.125 1.00 86.75 86 PHE A CA 1
ATOM 686 C C . PHE A 1 86 ? -10.568 -2.488 9.404 1.00 86.75 86 PHE A C 1
ATOM 688 O O . PHE A 1 86 ? -9.500 -2.739 8.844 1.00 86.75 86 PHE A O 1
ATOM 695 N N . THR A 1 87 ? -11.163 -3.356 10.226 1.00 86.06 87 THR A N 1
ATOM 696 C CA . THR A 1 87 ? -10.557 -4.621 10.681 1.00 86.06 87 THR A CA 1
ATOM 697 C C . THR A 1 87 ? -11.330 -5.873 10.241 1.00 86.06 87 THR A C 1
ATOM 699 O O . THR A 1 87 ? -12.544 -5.842 10.060 1.00 86.06 87 THR A O 1
ATOM 702 N N . GLY A 1 88 ? -10.649 -7.004 10.050 1.00 76.94 88 GLY A N 1
ATOM 703 C CA . GLY A 1 88 ? -11.296 -8.291 9.743 1.00 76.94 88 GLY A CA 1
ATOM 704 C C . GLY A 1 88 ? -11.619 -8.561 8.261 1.00 76.94 88 GLY A C 1
ATOM 705 O O . GLY A 1 88 ? -11.461 -7.712 7.385 1.00 76.94 88 GLY A O 1
ATOM 706 N N . ALA A 1 89 ? -12.073 -9.788 7.970 1.00 75.06 89 ALA A N 1
ATOM 707 C CA . ALA A 1 89 ? -12.181 -10.327 6.604 1.00 75.06 89 ALA A CA 1
ATOM 708 C C . ALA A 1 89 ? -13.186 -9.584 5.701 1.00 75.06 89 ALA A C 1
ATOM 710 O O . ALA A 1 89 ? -12.973 -9.447 4.499 1.00 75.06 89 ALA A O 1
ATOM 711 N N . THR A 1 90 ? -14.272 -9.044 6.261 1.00 78.50 90 THR A N 1
ATOM 712 C CA . THR A 1 90 ? -15.262 -8.259 5.497 1.00 78.50 90 THR A CA 1
ATOM 713 C C . THR A 1 90 ? -14.695 -6.945 4.962 1.00 78.50 90 THR A C 1
ATOM 715 O O . THR A 1 90 ? -15.269 -6.342 4.055 1.00 78.50 90 THR A O 1
ATOM 718 N N . ASN A 1 91 ? -13.562 -6.508 5.511 1.00 81.56 91 ASN A N 1
ATOM 719 C CA . ASN A 1 91 ? -12.905 -5.262 5.162 1.00 81.56 91 ASN A CA 1
ATOM 720 C C . ASN A 1 91 ? -11.794 -5.429 4.122 1.00 81.56 91 ASN A C 1
ATOM 722 O O . ASN A 1 91 ? -11.238 -4.427 3.679 1.00 81.56 91 ASN A O 1
ATOM 726 N N . GLU A 1 92 ? -11.552 -6.648 3.625 1.00 80.31 92 GLU A N 1
ATOM 727 C CA . GLU A 1 92 ? -10.622 -6.900 2.515 1.00 80.31 92 GLU A CA 1
ATOM 728 C C . GLU A 1 92 ? -10.950 -6.095 1.253 1.00 80.31 92 GLU A C 1
ATOM 730 O O . GLU A 1 92 ? -10.056 -5.817 0.456 1.00 80.31 92 GLU A O 1
ATOM 735 N N . ARG A 1 93 ? -12.201 -5.643 1.080 1.00 82.38 93 ARG A N 1
ATOM 736 C CA . ARG A 1 93 ? -12.549 -4.710 -0.001 1.00 82.38 93 ARG A CA 1
ATOM 737 C C . ARG A 1 93 ? -11.684 -3.446 0.043 1.00 82.38 93 ARG A C 1
ATOM 739 O O . ARG A 1 93 ? -11.200 -3.023 -0.993 1.00 82.38 93 ARG A O 1
ATOM 746 N N . TYR A 1 94 ? -11.377 -2.911 1.226 1.00 86.94 94 TYR A N 1
ATOM 747 C CA . TYR A 1 94 ? -10.586 -1.685 1.415 1.00 86.94 94 TYR A CA 1
ATOM 748 C C . TYR A 1 94 ? -9.072 -1.874 1.211 1.00 86.94 94 TYR A C 1
ATOM 750 O O . TYR A 1 94 ? -8.278 -0.953 1.421 1.00 86.94 94 TYR A O 1
ATOM 758 N N . LYS A 1 95 ? -8.651 -3.068 0.788 1.00 90.31 95 LYS A N 1
ATOM 759 C CA . LYS A 1 95 ? -7.258 -3.400 0.482 1.00 90.31 95 LYS A CA 1
ATOM 760 C C . LYS A 1 95 ? -6.711 -2.643 -0.724 1.00 90.31 95 LYS A C 1
ATOM 762 O O . LYS A 1 95 ? -5.497 -2.467 -0.806 1.00 90.31 95 LYS A O 1
ATOM 767 N N . TYR A 1 96 ? -7.559 -2.246 -1.669 1.00 91.50 96 TYR A N 1
ATOM 768 C CA . TYR A 1 96 ? -7.120 -1.685 -2.945 1.00 91.50 96 TYR A CA 1
ATOM 769 C C . TYR A 1 96 ? -7.270 -0.167 -2.975 1.00 91.50 96 TYR A C 1
ATOM 771 O O . TYR A 1 96 ? -8.353 0.362 -2.724 1.00 91.50 96 TYR A O 1
ATOM 779 N N . ILE A 1 97 ? -6.174 0.520 -3.293 1.00 90.69 97 ILE A N 1
ATOM 780 C CA . ILE A 1 97 ? -6.081 1.981 -3.337 1.00 90.69 97 ILE A CA 1
ATOM 781 C C . ILE A 1 97 ? -5.409 2.463 -4.627 1.00 90.69 97 ILE A C 1
ATOM 783 O O . ILE A 1 97 ? -4.642 1.723 -5.245 1.00 90.69 97 ILE A O 1
ATOM 787 N N . ASN A 1 98 ? -5.672 3.708 -5.018 1.00 89.62 98 ASN A N 1
ATOM 788 C CA . ASN A 1 98 ? -4.970 4.381 -6.111 1.00 89.62 98 ASN A CA 1
ATOM 789 C C . ASN A 1 98 ? -3.657 5.041 -5.648 1.00 89.62 98 ASN A C 1
ATOM 791 O O . ASN A 1 98 ? -3.273 4.978 -4.477 1.00 89.62 98 ASN A O 1
ATOM 795 N N . GLU A 1 99 ? -2.962 5.705 -6.573 1.00 86.69 99 GLU A N 1
ATOM 796 C CA . GLU A 1 99 ? -1.712 6.429 -6.299 1.00 86.69 99 GLU A CA 1
ATOM 797 C C . GLU A 1 99 ? -1.882 7.626 -5.332 1.00 86.69 99 GLU A C 1
ATOM 799 O O . GLU A 1 99 ? -0.893 8.128 -4.799 1.00 86.69 99 GLU A O 1
ATOM 804 N N . GLN A 1 100 ? -3.118 8.070 -5.075 1.00 86.19 100 GLN A N 1
ATOM 805 C CA . GLN A 1 100 ? -3.474 9.101 -4.092 1.00 86.19 100 GLN A CA 1
ATOM 806 C C . GLN A 1 100 ? -3.881 8.519 -2.722 1.00 86.19 100 GLN A C 1
ATOM 808 O O . GLN A 1 100 ? -4.162 9.281 -1.790 1.00 86.19 100 GLN A O 1
ATOM 813 N N . GLY A 1 101 ? -3.900 7.189 -2.578 1.00 83.81 101 GLY A N 1
ATOM 814 C CA . GLY A 1 101 ? -4.330 6.496 -1.362 1.00 83.81 101 GLY A CA 1
ATOM 815 C C . GLY A 1 101 ? -5.849 6.411 -1.185 1.00 83.81 101 GLY A C 1
ATOM 816 O O . GLY A 1 101 ? -6.326 6.169 -0.079 1.00 83.81 101 GLY A O 1
ATOM 817 N N . GLU A 1 102 ? -6.620 6.639 -2.246 1.00 87.19 102 GLU A N 1
ATOM 818 C CA . GLU A 1 102 ? -8.080 6.558 -2.240 1.00 87.19 102 GLU A CA 1
ATOM 819 C C . GLU A 1 102 ? -8.535 5.145 -2.595 1.00 87.19 102 GLU A C 1
ATOM 821 O O . GLU A 1 102 ? -7.939 4.485 -3.444 1.00 87.19 102 GLU A O 1
ATOM 826 N N . PHE A 1 103 ? -9.601 4.682 -1.946 1.00 88.31 103 PHE A N 1
ATOM 827 C CA . PHE A 1 103 ? -10.137 3.339 -2.141 1.00 88.31 103 PHE A CA 1
ATOM 828 C C . PHE A 1 103 ? -10.676 3.119 -3.561 1.00 88.31 103 PHE A C 1
ATOM 830 O O . PHE A 1 103 ? -11.410 3.946 -4.102 1.00 88.31 103 PHE A O 1
ATOM 837 N N . ILE A 1 104 ? -10.359 1.953 -4.123 1.00 88.19 104 ILE A N 1
ATOM 838 C CA . ILE A 1 104 ? -10.851 1.492 -5.420 1.00 88.19 104 ILE A CA 1
ATOM 839 C C . ILE A 1 104 ? -11.916 0.417 -5.200 1.00 88.19 104 ILE A C 1
ATOM 841 O O . ILE A 1 104 ? -11.608 -0.693 -4.768 1.00 88.19 104 ILE A O 1
ATOM 845 N N . ALA A 1 105 ? -13.164 0.739 -5.547 1.00 86.12 105 ALA A N 1
ATOM 846 C CA . ALA A 1 105 ? -14.303 -0.162 -5.366 1.00 86.12 105 ALA A CA 1
ATOM 847 C C . ALA A 1 105 ? -14.276 -1.395 -6.279 1.00 86.12 105 ALA A C 1
ATOM 849 O O . ALA A 1 105 ? -14.612 -2.490 -5.830 1.00 86.12 105 ALA A O 1
ATOM 850 N N . ASP A 1 106 ? -13.867 -1.224 -7.537 1.00 86.56 106 ASP A N 1
ATOM 851 C CA . ASP A 1 106 ? -13.700 -2.318 -8.493 1.00 86.56 106 ASP A CA 1
ATOM 852 C C . ASP A 1 106 ? -12.352 -2.189 -9.207 1.00 86.56 106 ASP A C 1
ATOM 854 O O . ASP A 1 106 ? -12.109 -1.271 -9.993 1.00 86.56 106 ASP A O 1
ATOM 858 N N . ILE A 1 107 ? -11.464 -3.137 -8.913 1.00 86.75 107 ILE A N 1
ATOM 859 C CA . ILE A 1 107 ? -10.123 -3.213 -9.494 1.00 86.75 107 ILE A CA 1
ATOM 860 C C . ILE A 1 107 ? -10.144 -3.535 -10.993 1.00 86.75 107 ILE A C 1
ATOM 862 O O . ILE A 1 107 ? -9.187 -3.230 -11.702 1.00 86.75 107 ILE A O 1
ATOM 866 N N . ASN A 1 108 ? -11.211 -4.159 -11.496 1.00 86.62 108 ASN A N 1
ATOM 867 C CA . ASN A 1 108 ? -11.283 -4.580 -12.892 1.00 86.62 108 ASN A CA 1
ATOM 868 C C . ASN A 1 108 ? -11.608 -3.397 -13.805 1.00 86.62 108 ASN A C 1
ATOM 870 O O . ASN A 1 108 ? -11.035 -3.289 -14.895 1.00 86.62 108 ASN A O 1
ATOM 874 N N . SER A 1 109 ? -12.483 -2.500 -13.337 1.00 86.62 109 SER A N 1
ATOM 875 C CA . SER A 1 109 ? -12.933 -1.314 -14.067 1.00 86.62 109 SER A CA 1
ATOM 876 C C . SER A 1 109 ? -12.068 -0.073 -13.842 1.00 86.62 109 SER A C 1
ATOM 878 O O . SER A 1 109 ? -12.247 0.913 -14.553 1.00 86.62 109 SER A O 1
ATOM 880 N N . TYR A 1 110 ? -11.178 -0.076 -12.846 1.00 87.00 110 TYR A N 1
ATOM 881 C CA . TYR A 1 110 ? -10.317 1.070 -12.566 1.00 87.00 110 TYR A CA 1
ATOM 882 C C . TYR A 1 110 ? -9.255 1.249 -13.658 1.00 87.00 110 TYR A C 1
ATOM 884 O O . TYR A 1 110 ? -8.545 0.301 -14.015 1.00 87.00 110 TYR A O 1
ATOM 892 N N . ASP A 1 111 ? -9.160 2.474 -14.171 1.00 84.19 111 ASP A N 1
ATOM 893 C CA . ASP A 1 111 ? -8.144 2.886 -15.132 1.00 84.19 111 ASP A CA 1
ATOM 894 C C . ASP A 1 111 ? -7.020 3.615 -14.388 1.00 84.19 111 ASP A C 1
ATOM 896 O O . ASP A 1 111 ? -7.213 4.708 -13.853 1.00 84.19 111 ASP A O 1
ATOM 900 N N . GLY A 1 112 ? -5.864 2.961 -14.278 1.00 86.81 112 GLY A N 1
ATOM 901 C CA . GLY A 1 112 ? -4.695 3.478 -13.573 1.00 86.81 112 GLY A CA 1
ATOM 902 C C . GLY A 1 112 ? -3.973 2.438 -12.717 1.00 86.81 112 GLY A C 1
ATOM 903 O O . GLY A 1 112 ? -4.325 1.257 -12.682 1.00 86.81 112 GLY A O 1
ATOM 904 N N . ASP A 1 113 ? -2.941 2.903 -12.015 1.00 88.94 113 ASP A N 1
ATOM 905 C CA . ASP A 1 113 ? -2.146 2.073 -11.114 1.00 88.94 113 ASP A CA 1
ATOM 906 C C . ASP A 1 113 ? -2.941 1.723 -9.847 1.00 88.94 113 ASP A C 1
ATOM 908 O O . ASP A 1 113 ? -3.435 2.601 -9.135 1.00 88.94 113 ASP A O 1
ATOM 912 N N . ILE A 1 114 ? -3.026 0.425 -9.548 1.00 91.06 114 ILE A N 1
ATOM 913 C CA . ILE A 1 114 ? -3.695 -0.108 -8.359 1.00 91.06 114 ILE A CA 1
ATOM 914 C C . ILE A 1 114 ? -2.631 -0.564 -7.372 1.00 91.06 114 ILE A C 1
ATOM 916 O O . ILE A 1 114 ? -1.689 -1.270 -7.735 1.00 91.06 114 ILE A O 1
ATOM 920 N N . TYR A 1 115 ? -2.804 -0.221 -6.105 1.00 91.44 115 TYR A N 1
ATOM 921 C CA . TYR A 1 115 ? -1.929 -0.641 -5.025 1.00 91.44 115 TYR A CA 1
ATOM 922 C C . TYR A 1 115 ? -2.726 -1.456 -4.012 1.00 91.44 115 TYR A C 1
ATOM 924 O O . TYR A 1 115 ? -3.824 -1.090 -3.607 1.00 91.44 115 TYR A O 1
ATOM 932 N N . SER A 1 116 ? -2.164 -2.582 -3.592 1.00 91.44 116 SER A N 1
ATOM 933 C CA . SER A 1 116 ? -2.652 -3.351 -2.455 1.00 91.44 116 SER A CA 1
ATOM 934 C C . SER A 1 116 ? -1.958 -2.857 -1.196 1.00 91.44 116 SER A C 1
ATOM 936 O O . SER A 1 116 ? -0.727 -2.861 -1.141 1.00 91.44 116 SER A O 1
ATOM 938 N N . GLN A 1 117 ? -2.734 -2.529 -0.169 1.00 90.94 117 GLN A N 1
ATOM 939 C CA . GLN A 1 117 ? -2.242 -2.175 1.157 1.00 90.94 117 GLN A CA 1
ATOM 940 C C . GLN A 1 117 ? -2.597 -3.240 2.197 1.00 90.94 117 GLN A C 1
ATOM 942 O O . GLN A 1 117 ? -3.640 -3.889 2.146 1.00 90.94 117 GLN A O 1
ATOM 947 N N . THR A 1 118 ? -1.708 -3.447 3.155 1.00 89.69 118 THR A N 1
ATOM 948 C CA . THR A 1 118 ? -1.944 -4.282 4.334 1.00 89.69 118 THR A CA 1
ATOM 949 C C . THR A 1 118 ? -1.183 -3.659 5.485 1.00 89.69 118 THR A C 1
ATOM 951 O O . THR A 1 118 ? 0.021 -3.426 5.358 1.00 89.69 118 THR A O 1
ATOM 954 N N . LEU A 1 119 ? -1.881 -3.365 6.577 1.00 89.81 119 LEU A N 1
ATOM 955 C CA . LEU A 1 119 ? -1.294 -2.774 7.767 1.00 89.81 119 LEU A CA 1
ATOM 956 C C . LEU A 1 119 ? -1.448 -3.712 8.955 1.00 89.81 119 LEU A C 1
ATOM 958 O O . LEU A 1 119 ? -2.385 -4.505 8.996 1.00 89.81 119 LEU A O 1
ATOM 962 N N . TRP A 1 120 ? -0.510 -3.625 9.892 1.00 87.12 120 TRP A N 1
ATOM 963 C CA . TRP A 1 120 ? -0.550 -4.357 11.153 1.00 87.12 120 TRP A CA 1
ATOM 964 C C . TRP A 1 120 ? 0.245 -3.614 12.228 1.00 87.12 120 TRP A C 1
ATOM 966 O O . TRP A 1 120 ? 1.156 -2.833 11.919 1.00 87.12 120 TRP A O 1
ATOM 976 N N . VAL A 1 121 ? -0.100 -3.872 13.489 1.00 82.00 121 VAL A N 1
ATOM 977 C CA . VAL A 1 121 ? 0.675 -3.410 14.647 1.00 82.00 121 VAL A CA 1
ATOM 978 C C . VAL A 1 121 ? 1.875 -4.334 14.847 1.00 82.00 121 VAL A C 1
ATOM 980 O O . VAL A 1 121 ? 1.741 -5.557 14.734 1.00 82.00 121 VAL A O 1
ATOM 983 N N . ASP A 1 122 ? 3.056 -3.756 15.067 1.00 76.88 122 ASP A N 1
ATOM 984 C CA . ASP A 1 122 ? 4.288 -4.523 15.239 1.00 76.88 122 ASP A CA 1
ATOM 985 C C . ASP A 1 122 ? 4.290 -5.338 16.540 1.00 76.88 122 ASP A C 1
ATOM 987 O O . ASP A 1 122 ? 3.763 -4.919 17.560 1.00 76.88 122 ASP A O 1
ATOM 991 N N . THR A 1 123 ? 4.917 -6.509 16.504 1.00 63.22 123 THR A N 1
ATOM 992 C CA . THR A 1 123 ? 4.945 -7.470 17.620 1.00 63.22 123 THR A CA 1
ATOM 993 C C . THR A 1 123 ? 5.980 -7.147 18.687 1.00 63.22 123 THR A C 1
ATOM 995 O O . THR A 1 123 ? 5.917 -7.663 19.796 1.00 63.22 123 THR A O 1
ATOM 998 N N . GLU A 1 124 ? 6.974 -6.329 18.346 1.00 66.88 124 GLU A N 1
ATOM 999 C CA . GLU A 1 124 ? 7.983 -5.841 19.299 1.00 66.88 124 GLU A CA 1
ATOM 1000 C C . GLU A 1 124 ? 7.551 -4.530 19.969 1.00 66.88 124 GLU A C 1
ATOM 1002 O O . GLU A 1 124 ? 8.320 -3.910 20.706 1.00 66.88 124 GLU A O 1
ATOM 1007 N N . ASP A 1 125 ? 6.326 -4.090 19.698 1.00 60.75 125 ASP A N 1
ATOM 1008 C CA . ASP A 1 125 ? 5.817 -2.835 20.198 1.00 60.75 125 ASP A CA 1
ATOM 1009 C C . ASP A 1 125 ? 5.329 -2.959 21.643 1.00 60.75 125 ASP A C 1
ATOM 1011 O O . ASP A 1 125 ? 4.199 -3.353 21.929 1.00 60.75 125 ASP A O 1
ATOM 1015 N N . ILE A 1 126 ? 6.202 -2.575 22.573 1.00 63.16 126 ILE A N 1
ATOM 1016 C CA . ILE A 1 126 ? 5.878 -2.475 24.002 1.00 63.16 126 ILE A CA 1
ATOM 1017 C C . ILE A 1 126 ? 4.863 -1.363 24.317 1.00 63.16 126 ILE A C 1
ATOM 1019 O O . ILE A 1 126 ? 4.414 -1.284 25.455 1.00 63.16 126 ILE A O 1
ATOM 1023 N N . THR A 1 127 ? 4.520 -0.517 23.337 1.00 63.47 127 THR A N 1
ATOM 1024 C CA . THR A 1 127 ? 3.568 0.600 23.461 1.00 63.47 127 THR A CA 1
ATOM 1025 C C . THR A 1 127 ? 2.212 0.291 22.816 1.00 63.47 127 THR A C 1
ATOM 1027 O O . THR A 1 127 ? 1.443 1.193 22.489 1.00 63.47 127 THR A O 1
ATOM 1030 N N . PHE A 1 128 ? 1.895 -0.994 22.631 1.00 62.41 128 PHE A N 1
ATOM 1031 C CA . PHE A 1 128 ? 0.580 -1.441 22.181 1.00 62.41 128 PHE A CA 1
ATOM 1032 C C . PHE A 1 128 ? -0.533 -0.871 23.088 1.00 62.41 128 PHE A C 1
ATOM 1034 O O . PHE A 1 128 ? -0.490 -1.048 24.304 1.00 62.41 128 PHE A O 1
ATOM 1041 N N . LEU A 1 129 ? -1.531 -0.204 22.486 1.00 60.91 129 LEU A N 1
ATOM 1042 C CA . LEU A 1 129 ? -2.599 0.582 23.144 1.00 60.91 129 LEU A CA 1
ATOM 1043 C C . LEU A 1 129 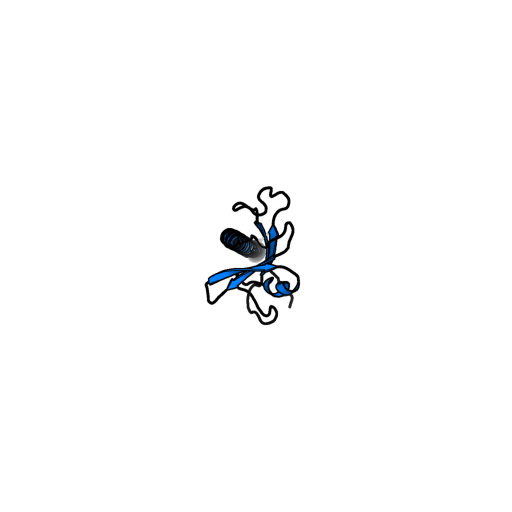? -2.167 1.924 23.775 1.00 60.91 129 LEU A C 1
ATOM 1045 O O . LEU A 1 129 ? -2.986 2.582 24.417 1.00 60.91 129 LEU A O 1
ATOM 1049 N N . GLU A 1 130 ? -0.929 2.368 23.565 1.00 65.12 130 GLU A N 1
ATOM 1050 C CA . GLU A 1 130 ? -0.452 3.704 23.942 1.00 65.12 130 GLU A CA 1
ATOM 1051 C C . GLU A 1 130 ? -0.318 4.621 22.708 1.00 65.12 130 GLU A C 1
ATOM 1053 O O . GLU A 1 130 ? -0.303 4.164 21.563 1.00 65.12 130 GLU A O 1
ATOM 1058 N N . GLU A 1 131 ? -0.177 5.937 22.921 1.00 57.88 131 GLU A N 1
ATOM 1059 C CA . GLU A 1 131 ? -0.071 6.948 21.845 1.00 57.88 131 GLU A CA 1
ATOM 1060 C C . GLU A 1 131 ? 1.114 6.730 20.874 1.00 57.88 131 GLU A C 1
ATOM 1062 O O . GLU A 1 131 ? 1.157 7.348 19.811 1.00 57.88 131 GLU A O 1
ATOM 1067 N N . ASN A 1 132 ? 2.075 5.857 21.204 1.00 62.75 132 ASN A N 1
ATOM 1068 C CA . ASN A 1 132 ? 3.337 5.695 20.470 1.00 62.75 132 ASN A CA 1
ATOM 1069 C C . ASN A 1 132 ? 3.480 4.387 19.680 1.00 62.75 132 ASN A C 1
ATOM 1071 O O . ASN A 1 132 ? 4.578 4.093 19.200 1.00 62.75 132 ASN A O 1
ATOM 1075 N N . GLN A 1 133 ? 2.389 3.646 19.490 1.00 70.06 133 GLN A N 1
ATOM 1076 C CA . GLN A 1 133 ? 2.436 2.358 18.805 1.00 70.06 133 GLN A CA 1
ATOM 1077 C C . GLN A 1 133 ? 3.093 2.391 17.403 1.00 70.06 133 GLN A C 1
ATOM 1079 O O . GLN A 1 133 ? 2.923 3.309 16.587 1.00 70.06 133 GLN A O 1
ATOM 1084 N N . ILE A 1 134 ? 3.838 1.335 17.088 1.00 74.81 134 ILE A N 1
ATOM 1085 C CA . ILE A 1 134 ? 4.565 1.123 15.842 1.00 74.81 134 ILE A CA 1
ATOM 1086 C C . ILE A 1 134 ? 3.644 0.439 14.829 1.00 74.81 134 ILE A C 1
ATOM 1088 O O . ILE A 1 134 ? 3.471 -0.780 14.803 1.00 74.81 134 ILE A O 1
ATOM 1092 N N . ILE A 1 135 ? 3.106 1.242 13.911 1.00 78.19 135 ILE A N 1
ATOM 1093 C CA . ILE A 1 135 ? 2.313 0.753 12.780 1.00 78.19 135 ILE A CA 1
ATOM 1094 C C . ILE A 1 135 ? 3.193 0.455 11.572 1.00 78.19 135 ILE A C 1
ATOM 1096 O O . ILE A 1 135 ? 3.877 1.337 11.036 1.00 78.19 135 ILE A O 1
ATOM 1100 N N . ARG A 1 136 ? 3.106 -0.779 11.067 1.00 82.25 136 ARG A N 1
ATOM 1101 C CA . ARG A 1 136 ? 3.738 -1.181 9.810 1.00 82.25 136 ARG A CA 1
ATOM 1102 C C . ARG A 1 136 ? 2.715 -1.213 8.685 1.00 82.25 136 ARG A C 1
ATOM 1104 O O . ARG A 1 136 ? 1.631 -1.764 8.816 1.00 82.25 136 ARG A O 1
ATOM 1111 N N . ALA A 1 137 ? 3.109 -0.657 7.542 1.00 84.25 137 ALA A N 1
ATOM 1112 C CA . ALA A 1 137 ? 2.351 -0.727 6.300 1.00 84.25 137 ALA A CA 1
ATOM 1113 C C . ALA A 1 137 ? 3.153 -1.471 5.220 1.00 84.25 137 ALA A C 1
ATOM 1115 O O . ALA A 1 137 ? 4.336 -1.191 4.979 1.00 84.25 137 ALA A O 1
ATOM 1116 N N . SER A 1 138 ? 2.498 -2.411 4.545 1.00 87.00 138 SER A N 1
ATOM 1117 C CA . SER A 1 138 ? 2.965 -3.043 3.315 1.00 87.00 138 SER A CA 1
ATOM 1118 C C . SER A 1 138 ? 2.110 -2.553 2.160 1.00 87.00 138 SER A C 1
ATOM 1120 O O . SER A 1 138 ? 0.899 -2.750 2.164 1.00 87.00 138 SER A O 1
ATOM 1122 N N . ILE A 1 139 ? 2.745 -1.917 1.178 1.00 89.25 139 ILE A N 1
ATOM 1123 C CA . ILE A 1 139 ? 2.091 -1.452 -0.045 1.00 89.25 139 ILE A CA 1
ATOM 1124 C C . ILE A 1 139 ? 2.793 -2.096 -1.228 1.00 89.25 139 ILE A C 1
ATOM 1126 O O . ILE A 1 139 ? 4.024 -2.114 -1.291 1.00 89.25 139 ILE A O 1
ATOM 1130 N N . LYS A 1 140 ? 2.007 -2.654 -2.147 1.00 89.94 140 LYS A N 1
ATOM 1131 C CA . LYS A 1 140 ? 2.499 -3.308 -3.360 1.00 89.94 140 LYS A CA 1
ATOM 1132 C C . LYS A 1 140 ? 1.663 -2.869 -4.552 1.00 89.94 140 LYS A C 1
ATOM 1134 O O . LYS A 1 140 ? 0.443 -3.004 -4.517 1.00 89.94 140 LYS A O 1
ATOM 1139 N N . LYS A 1 141 ? 2.316 -2.390 -5.610 1.00 88.62 141 LYS A N 1
ATOM 1140 C CA . LYS A 1 141 ? 1.671 -2.137 -6.903 1.00 88.62 141 LYS A CA 1
ATOM 1141 C C . LYS A 1 141 ? 1.182 -3.462 -7.497 1.00 88.62 141 LYS A C 1
ATOM 1143 O O . LYS A 1 141 ? 1.933 -4.438 -7.526 1.00 88.62 141 LYS A O 1
ATOM 1148 N N . LEU A 1 142 ? -0.065 -3.503 -7.949 1.00 86.81 142 LEU A N 1
ATOM 1149 C CA . LEU A 1 142 ? -0.617 -4.609 -8.718 1.00 86.81 142 LEU A CA 1
ATOM 1150 C C . LEU A 1 142 ? -0.353 -4.341 -10.193 1.00 86.81 142 LEU A C 1
ATOM 1152 O O . LEU A 1 142 ? -0.763 -3.318 -10.735 1.00 86.81 142 LEU A O 1
ATOM 1156 N N . VAL A 1 143 ? 0.338 -5.270 -10.842 1.00 76.94 143 VAL A N 1
ATOM 1157 C CA . VAL A 1 143 ? 0.517 -5.230 -12.291 1.00 76.94 143 VAL A CA 1
ATOM 1158 C C . VAL A 1 143 ? -0.693 -5.920 -12.906 1.00 76.94 143 VAL A C 1
ATOM 1160 O O . VAL A 1 143 ? -0.902 -7.111 -12.671 1.00 76.94 143 VAL A O 1
ATOM 1163 N N . LYS A 1 144 ? -1.507 -5.175 -13.660 1.00 63.03 144 LYS A N 1
ATOM 1164 C CA . LYS A 1 144 ? -2.612 -5.752 -14.430 1.00 63.03 144 LYS A CA 1
ATOM 1165 C C . LYS A 1 144 ? -1.993 -6.668 -15.490 1.00 63.03 144 LYS A C 1
ATOM 1167 O O . LYS A 1 144 ? -1.275 -6.198 -16.371 1.00 63.03 144 LYS A O 1
ATOM 1172 N N . VAL A 1 145 ? -2.194 -7.975 -15.352 1.00 54.69 145 VAL A N 1
ATOM 1173 C CA . VAL A 1 145 ? -1.810 -8.946 -16.380 1.00 54.69 145 VAL A CA 1
ATOM 1174 C C . VAL A 1 145 ? -2.987 -9.001 -17.346 1.00 54.69 145 VAL A C 1
ATOM 1176 O O . VAL A 1 145 ? -4.040 -9.519 -16.980 1.00 54.69 145 VAL A O 1
ATOM 1179 N N . ASN A 1 146 ? -2.839 -8.366 -18.509 1.00 47.88 146 ASN A N 1
ATOM 1180 C CA . ASN A 1 146 ? -3.794 -8.497 -19.612 1.00 47.88 146 ASN A CA 1
ATOM 1181 C C . ASN A 1 146 ? -3.686 -9.882 -20.252 1.00 47.88 146 ASN A C 1
ATOM 1183 O O . ASN A 1 146 ? -2.537 -10.359 -20.405 1.00 47.88 146 ASN A O 1
#

Mean predicted aligned error: 11.17 Å

Foldseek 3Di:
DDDPVVVVVVVVVVVVVVVVVVVVVVVVVVVVVVVVVVVVVVQVVLQVVLQVVVQVLVLVDDPLVADAFWKWAWAQDPVVRHIDIGGDDVCQQRQKAASVRHGDNDPVPDDHKIKGKIKGWDPPFPQVSHSDTDIGMDIDIDDPDD

Sequence (146 aa):
MRVNTKAESFVGIVVGVFILSFVMLGIINILIFSTDLTVKYNDNNRTQVLKQNISNAVKNTDTSLLQEKEVFYVYKNIATKEYEIFTGATNERYKYINEQGEFIADINSYDGDIYSQTLWVDTEDITFLEENQIIRASIKKLVKVN

pLDDT: mean 79.72, std 9.28, range [47.88, 91.5]

Nearest PDB structures (foldseek):
  8s0a-assembly1_3  TM=1.883E-01  e=1.075E+00  Homo sapiens
  8w0i-assembly1_3  TM=1.917E-01  e=1.637E+00  Homo sapiens
  8w0e-assembly1_3  TM=1.820E-01  e=2.210E+00  Homo sapiens
  9bcx-assembly1_5  TM=1.746E-01  e=6.511E+00  Saccharomyces cerevisiae

Radius of gyration: 27.35 Å; Cα contacts (8 Å, |Δi|>4): 179; chains: 1; bounding box: 67×24×84 Å

Secondary structure (DSSP, 8-state):
----HHHHHHHHHHHHHHHHHHHHHHHHHHHHHHHHHHHHHHHHHHHHHHHHHHHHHHHTS--TTPPTT-EEEEEE-TTT--EEEEESGGGGGGGEE-TTS-B-S-TTT--S-EEEEEEEE-TT-TTTTSTT--EEEEEEEE----

=== Feature glo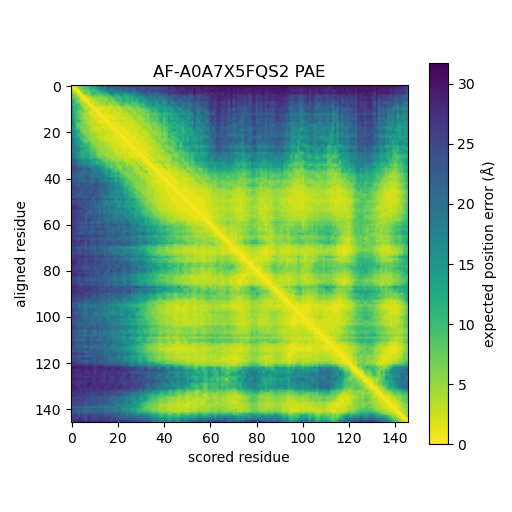ssary ===
Annotated list of the representations used here:

Nearest PDB structures. The Foldseek neighbor list gives the closest experimentally determined structures in the PDB, ranked by structural alignment. TM-score near 1 means near-identical fold; near 0.3 means only rough topology match. This is how one finds what a novel AlphaFold prediction most resembles in the solved-structure universe.

Foldseek 3Di. Foldseek's 3Di representation compresses backbone geometry into a per-residue letter drawn from a learned twenty-state alphabet. It captures the tertiary interaction pattern around each residue — which residues are packed against it in space, regardless of where they are in sequence.

Radius of gyration, Cα contacts, bounding box. Radius of gyration (Rg) is the root-mean-square distance of Cα atoms from their centroid — a single number for overall size and compactness. A globular domain of N residues has Rg ≈ 2.2·N^0.38 Å; an extended or disordered chain has a much larger Rg. The Cα contact count is the number of residue pairs whose Cα atoms are within 8 Å and are more than four positions apart in sequence — a standard proxy for tertiary packing density. The bounding box is the smallest axis-aligned box enclosing all Cα atoms.

InterPro / GO / CATH / organism. The annotation block draws on four external resources. InterPro: which protein families and domains the sequence belongs to. GO: standardized terms for what the protein does, what process it participates in, and where in the cell it acts. CATH: which structural fold it has in the CATH hierarchy. Organism: the species of origin.

mmCIF coordinates. The mmCIF block holds the 3D Cartesian coordinates of each backbone atom (N, Cα, C, O) in ångströms. mmCIF is the PDB's canonical archive format — a tagged-loop text representation of the atomic model.

pLDDT. pLDD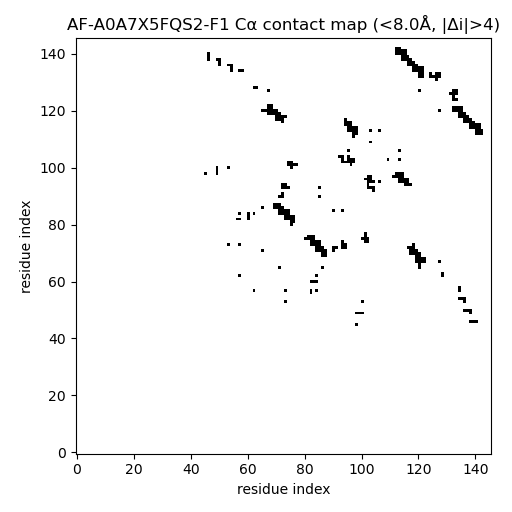T is the predicted lDDT-Cα score: AlphaFold's confidence that the local environment of each residue (all inter-atomic distances within 15 Å) is correctly placed. It is a per-residue number between 0 and 100, with higher meaning more reliable.

Backbone torsions (φ/ψ). φ (phi) and ψ (psi) are the two rotatable backbone dihedrals per residue: φ is the C(i-1)–N–Cα–C torsion, ψ is the N–Cα–C–N(i+1) torsion, both in degrees on (−180°, 180°]. α-helical residues cluster near (−60°, −45°); β-strand residues near (−120°, +130°). A Ramachandran plot is simply a scatter of (φ, ψ) for every residue.

B-factor. For experimental (PDB) structures, the B-factor (temperature factor) quantifies the positional spread of each atom in the crystal — a combination of thermal vibration and static disorder — in units of Å². High B-factors mark flexible loops or poorly resolved regions; low B-factors mark the rigid, well-ordered core.

Secondary structure (3-state, P-SEA). SS3 is a coarse helix/strand/coil call (letters a/b/c) made by the P-SEA algorithm from inter-Cα distances and dihedrals. It is less detailed than DSSP but needs only Cα positions.

Predicted aligned error. Predicted aligned error is AlphaFold's pairwise confidence. Unlike pLDDT (per-residue), PAE is per-residue-pair and captures whether two parts of the structure are correctly placed relative to each other. Units are ångströms of expected positional error.

Solvent-accessible surface area. Solvent-accessible surface area (SASA) is the area in Å² traced out by the centre of a 1.4 Å probe sphere (a water molecule) rolled over the protein's van der Waals surface (Shrake–Rupley / Lee–Richards construction). Buried residues have near-zero SASA; fully exposed residues can exceed 200 Å². The total SASA scales roughly with the number of surface residues.

Secondary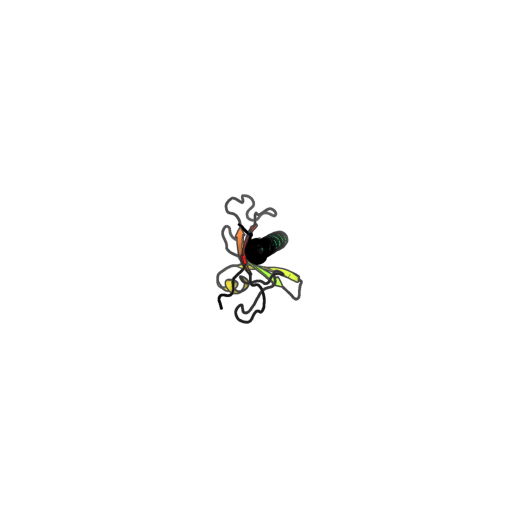 structure (8-state, DSSP). The SS8 string is DSSP's per-residue secondary-structure call. α-helix (H) means an i→i+4 H-bond ladder; β-strand (E) means the residue participates in a β-sheet; 3₁₀ (G) and π (I) are tighter and wider helices; T/S are turns/bends; '-' is loop.

Rendered structure images. Structure images are PyMOL renders from six orthogonal camera directions. Cartoon representation draws helices as coils and strands as arrows; sticks shows t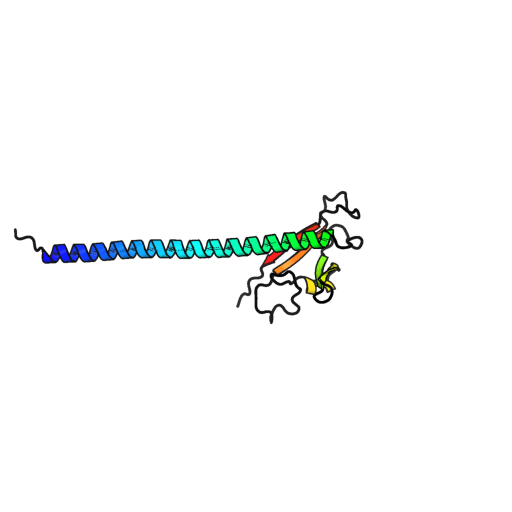he backbone as bonds; surface shows the solvent-excluded envelope. Rainbow coloring maps sequence position to hue (blue→red, N→C); chain coloring assigns a distinct color per polypeptide.

Sequence. The amino-acid sequence is the protein's primary structure: the linear order of residues from the N-terminus to the C-terminus, written in one-letter code. Everything else here — the 3D coordinates, the secondary structure, the domain annotations — is ultimately a consequence of this string.

Contact-map, Ramachandran, and PAE plots. Three diagnostic plots accompany the record. The Cα contact map visualizes the tertiary structure as a 2D adjacency matrix (8 Å cutoff, sequence-local contacts suppressed). The Ramachandran plot shows the distribution of backbone (φ, ψ) torsions, with points in the α and β basins reflecting secondary structure content. The PAE plot shows AlphaFold's inter-residue confidence as a color matrix.